Protein AF-A0A5K0W4H7-F1 (afdb_monomer_lite)

pLDDT: mean 76.12, std 5.56, range [60.41, 88.44]

Foldseek 3Di:
DDPVVDQDDDPRHGDDCVPPHDPVPPPDDDDDDAQQDDDPPDDGDDDDDDDDDPDDDDDDDD

Structure (mmCIF, N/CA/C/O backbone):
data_AF-A0A5K0W4H7-F1
#
_entry.id   AF-A0A5K0W4H7-F1
#
loop_
_atom_site.group_PDB
_atom_site.id
_atom_site.type_symbol
_atom_site.label_atom_id
_atom_site.label_alt_id
_atom_site.label_comp_id
_atom_site.label_asym_id
_atom_site.label_entity_id
_atom_site.label_seq_id
_atom_site.pdbx_PDB_ins_code
_atom_site.Cartn_x
_atom_site.Cartn_y
_atom_site.Cartn_z
_atom_site.occupancy
_atom_site.B_iso_or_equiv
_atom_site.auth_seq_id
_atom_site.auth_comp_id
_atom_site.auth_asym_id
_atom_site.auth_atom_id
_atom_site.pdbx_PDB_model_num
ATOM 1 N N . ILE A 1 1 ? -7.103 3.069 -0.258 1.00 75.00 1 ILE A N 1
ATOM 2 C CA . ILE A 1 1 ? -7.148 1.633 -0.624 1.00 75.00 1 ILE A CA 1
ATOM 3 C C . ILE A 1 1 ? -7.245 0.838 0.674 1.00 75.00 1 ILE A C 1
ATOM 5 O O . ILE A 1 1 ? -6.465 1.139 1.574 1.00 75.00 1 ILE A O 1
ATOM 9 N N . PRO A 1 2 ? -8.217 -0.075 0.838 1.00 78.62 2 PRO A N 1
ATOM 10 C CA . PRO A 1 2 ? -8.307 -0.914 2.034 1.00 78.62 2 PRO A CA 1
ATOM 11 C C . PRO A 1 2 ? -7.036 -1.751 2.236 1.00 78.62 2 PRO A C 1
ATOM 13 O O . PRO A 1 2 ? -6.499 -2.282 1.271 1.00 78.62 2 PRO A O 1
ATOM 16 N N . LEU A 1 3 ? -6.586 -1.934 3.485 1.00 74.12 3 LEU A N 1
ATOM 17 C CA . LEU A 1 3 ? -5.465 -2.841 3.803 1.00 74.12 3 LEU A CA 1
ATOM 18 C C . LEU A 1 3 ? -5.713 -4.263 3.270 1.00 74.12 3 LEU A C 1
ATOM 20 O O . LEU A 1 3 ? -4.795 -4.910 2.786 1.00 74.12 3 LEU A O 1
ATOM 24 N N . ALA A 1 4 ? -6.974 -4.704 3.283 1.00 75.62 4 ALA A N 1
ATOM 25 C CA . ALA A 1 4 ? -7.402 -5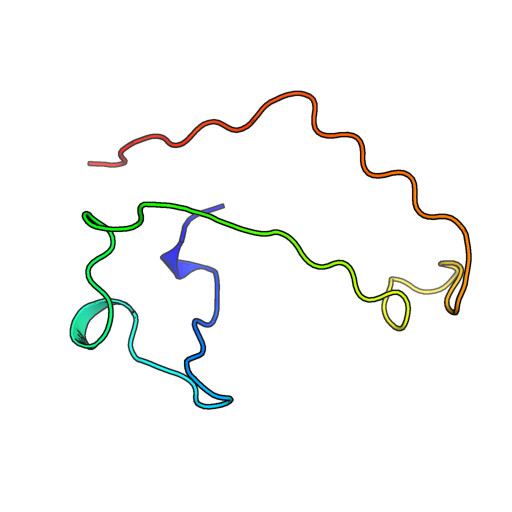.994 2.747 1.00 75.62 4 ALA A CA 1
ATOM 26 C C . ALA A 1 4 ? -7.263 -6.128 1.217 1.00 75.62 4 ALA A C 1
ATOM 28 O O . ALA A 1 4 ? -7.432 -7.224 0.695 1.00 75.62 4 ALA A O 1
ATOM 29 N N . SER A 1 5 ? -6.994 -5.037 0.491 1.00 81.31 5 SER A N 1
ATOM 30 C CA . SER A 1 5 ? -6.734 -5.072 -0.955 1.00 81.31 5 SER A CA 1
ATOM 31 C C . SER A 1 5 ? -5.278 -5.397 -1.294 1.00 81.31 5 SER A C 1
ATOM 33 O O . SER A 1 5 ? -4.964 -5.596 -2.463 1.00 81.31 5 SER A O 1
ATOM 35 N N . TYR A 1 6 ? -4.392 -5.430 -0.299 1.00 80.94 6 TYR A N 1
ATOM 36 C CA . TYR A 1 6 ? -3.004 -5.844 -0.471 1.00 80.94 6 TYR A CA 1
ATOM 37 C C . TYR A 1 6 ? -2.851 -7.330 -0.138 1.00 80.94 6 TYR A C 1
ATOM 39 O O . TYR A 1 6 ? -3.598 -7.869 0.677 1.00 80.94 6 TYR A O 1
ATOM 47 N N . LEU A 1 7 ? -1.859 -7.976 -0.752 1.00 86.25 7 LEU A N 1
ATOM 48 C CA . LEU A 1 7 ? -1.423 -9.327 -0.407 1.00 86.25 7 LEU A CA 1
ATOM 49 C C . LEU A 1 7 ? -0.287 -9.213 0.621 1.00 86.25 7 LEU A C 1
ATOM 51 O O . LEU A 1 7 ? 0.847 -8.931 0.226 1.00 86.25 7 LEU A O 1
ATOM 55 N N . PRO A 1 8 ? -0.558 -9.337 1.931 1.00 84.12 8 PRO A N 1
ATOM 56 C CA . PRO A 1 8 ? 0.484 -9.181 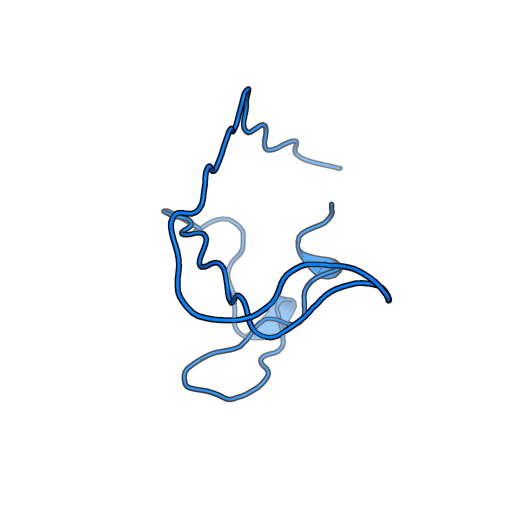2.930 1.00 84.12 8 PRO A CA 1
ATOM 57 C C . PRO A 1 8 ? 1.457 -10.355 2.867 1.00 84.12 8 PRO A C 1
ATOM 59 O O . PRO A 1 8 ? 1.073 -11.510 2.675 1.00 84.12 8 PRO A O 1
ATOM 62 N N . THR A 1 9 ? 2.734 -10.043 3.070 1.00 85.19 9 THR A N 1
ATOM 63 C CA . THR A 1 9 ? 3.802 -11.037 3.079 1.00 85.19 9 THR A CA 1
ATOM 64 C C . THR A 1 9 ? 4.700 -10.871 4.294 1.00 85.19 9 THR A C 1
ATOM 66 O O . THR A 1 9 ? 5.066 -9.746 4.639 1.00 85.19 9 THR A O 1
ATOM 69 N N . TRP A 1 10 ? 5.137 -11.979 4.887 1.00 80.00 10 TRP A N 1
ATOM 70 C CA . TRP A 1 10 ? 6.152 -12.011 5.936 1.00 80.00 10 TRP A CA 1
ATOM 71 C C . TRP A 1 10 ? 7.287 -12.949 5.533 1.00 80.00 10 TRP A C 1
ATOM 73 O O . TRP A 1 10 ? 7.069 -14.128 5.256 1.00 80.00 10 TRP A O 1
ATOM 83 N N . ARG A 1 11 ? 8.518 -12.420 5.481 1.00 83.31 11 ARG A N 1
ATOM 84 C CA . ARG A 1 11 ? 9.720 -13.176 5.075 1.00 83.31 11 ARG A CA 1
ATOM 85 C C . ARG A 1 11 ? 9.532 -13.951 3.757 1.00 83.31 11 ARG A C 1
ATOM 87 O O . ARG A 1 11 ? 9.940 -15.100 3.648 1.00 83.31 11 ARG A O 1
ATOM 94 N N . GLY A 1 12 ? 8.885 -13.321 2.776 1.00 84.31 12 GLY A N 1
ATOM 95 C CA . GLY A 1 12 ? 8.645 -13.906 1.452 1.00 84.31 12 GLY A CA 1
ATOM 96 C C . GLY A 1 12 ? 7.441 -14.847 1.352 1.00 84.31 12 GLY A C 1
ATOM 97 O O . GLY A 1 12 ? 7.142 -15.301 0.255 1.00 84.31 12 GLY A O 1
ATOM 98 N N . ASN A 1 13 ? 6.722 -15.108 2.447 1.00 84.69 13 ASN A N 1
ATOM 99 C CA . ASN A 1 13 ? 5.516 -15.937 2.430 1.00 84.69 13 ASN A CA 1
ATOM 100 C C . ASN A 1 13 ? 4.265 -15.071 2.508 1.00 84.69 13 ASN A C 1
ATOM 102 O O . ASN A 1 13 ? 4.247 -14.091 3.251 1.00 84.69 13 ASN A O 1
ATOM 106 N N . ILE A 1 14 ? 3.225 -15.448 1.768 1.00 88.44 14 ILE A N 1
ATOM 107 C CA . ILE A 1 14 ? 1.890 -14.863 1.916 1.00 88.44 14 ILE A CA 1
ATOM 108 C C . ILE A 1 14 ? 1.364 -15.236 3.302 1.00 88.44 14 ILE A C 1
ATOM 110 O O . ILE A 1 14 ? 1.462 -16.397 3.694 1.00 88.44 14 ILE A O 1
ATOM 114 N N . VAL A 1 15 ? 0.808 -14.261 4.015 1.00 85.44 15 VAL A N 1
ATOM 115 C CA . VAL A 1 15 ? 0.197 -14.471 5.335 1.00 85.44 15 VAL A CA 1
ATOM 116 C C . VAL A 1 15 ? -1.286 -14.129 5.302 1.00 85.44 15 VAL A C 1
ATOM 118 O O . VAL A 1 15 ? -1.716 -13.263 4.535 1.00 85.44 15 VAL A O 1
ATOM 121 N N . ASP A 1 16 ? -2.089 -14.770 6.146 1.00 80.81 16 ASP A N 1
ATOM 122 C CA . ASP A 1 16 ? -3.468 -14.333 6.348 1.00 80.81 16 ASP A CA 1
ATOM 123 C C . ASP A 1 16 ? -3.485 -13.081 7.240 1.00 80.81 16 ASP A C 1
ATOM 125 O O . ASP A 1 16 ? -3.197 -13.122 8.438 1.00 80.81 16 ASP A O 1
ATOM 129 N N . ALA A 1 17 ? -3.873 -11.945 6.653 1.00 74.62 17 ALA A N 1
ATOM 130 C CA . ALA A 1 17 ? -3.930 -10.647 7.326 1.00 74.62 17 ALA A CA 1
ATOM 131 C C . ALA A 1 17 ? -4.779 -10.634 8.611 1.00 74.62 17 ALA A C 1
ATOM 133 O O . ALA A 1 17 ? -4.591 -9.754 9.452 1.00 74.62 17 ALA A O 1
ATOM 134 N N . ARG A 1 18 ? -5.759 -11.540 8.727 1.00 71.88 18 ARG A N 1
ATOM 135 C CA . ARG A 1 18 ? -6.729 -11.596 9.830 1.00 71.88 18 ARG A CA 1
ATOM 136 C C . ARG A 1 18 ? -6.270 -12.507 10.963 1.00 71.88 18 ARG A C 1
ATOM 138 O O . ARG A 1 18 ? -6.679 -12.288 12.100 1.00 71.88 18 ARG A O 1
ATOM 145 N N . LEU A 1 19 ? -5.471 -13.525 10.649 1.00 72.75 19 LEU A N 1
ATOM 146 C CA . LEU A 1 19 ? -4.974 -14.513 11.612 1.00 72.75 19 LEU A CA 1
ATOM 147 C C . LEU A 1 19 ? -3.555 -14.193 12.089 1.00 72.75 19 LEU A C 1
ATOM 149 O O . LEU A 1 19 ? -3.239 -14.393 13.259 1.00 72.75 19 LEU A O 1
ATOM 153 N N . GLU A 1 20 ? -2.709 -13.680 11.199 1.00 77.19 20 GLU A N 1
ATOM 154 C CA . GLU A 1 20 ? -1.264 -13.555 11.425 1.00 77.19 20 GLU A CA 1
ATOM 155 C C . GLU A 1 20 ? -0.810 -12.102 11.609 1.00 77.19 20 GLU A C 1
ATOM 157 O O . GLU A 1 20 ? 0.310 -11.843 12.051 1.00 77.19 20 GLU A O 1
ATOM 162 N N . MET A 1 21 ? -1.687 -11.138 11.319 1.00 75.00 21 MET A N 1
ATOM 163 C CA . MET A 1 21 ? -1.454 -9.720 11.567 1.00 75.00 21 MET A CA 1
ATOM 164 C C . MET A 1 21 ? -2.474 -9.179 12.567 1.00 75.00 21 MET A C 1
ATOM 166 O O . MET A 1 21 ? -3.646 -9.538 12.542 1.00 75.00 21 MET A O 1
ATOM 170 N N . ASN A 1 22 ? -2.036 -8.257 13.428 1.00 78.00 22 ASN A N 1
ATOM 171 C CA . ASN A 1 22 ? -2.937 -7.411 14.208 1.00 78.00 22 ASN A CA 1
ATOM 172 C C . ASN A 1 22 ? -2.928 -5.999 13.597 1.00 78.00 22 ASN A C 1
ATOM 174 O O . ASN A 1 22 ? -2.033 -5.210 13.920 1.00 78.00 22 ASN A O 1
ATOM 178 N N . PRO A 1 23 ? -3.900 -5.652 12.730 1.00 72.31 23 PRO A N 1
ATOM 179 C CA . PRO A 1 23 ? -3.930 -4.356 12.051 1.00 72.31 23 PRO A CA 1
ATOM 180 C C . PRO A 1 23 ? -3.998 -3.165 13.014 1.00 72.31 23 PRO A C 1
ATOM 182 O O . PRO A 1 23 ? -3.524 -2.081 12.687 1.00 72.31 23 PRO A O 1
ATOM 185 N N . SER A 1 24 ? -4.535 -3.357 14.224 1.00 75.00 24 SER A N 1
ATOM 186 C CA . SER A 1 24 ? -4.595 -2.319 15.262 1.00 75.00 24 SER A CA 1
ATOM 187 C C . SER A 1 24 ? -3.236 -2.005 15.892 1.00 75.00 24 SER A C 1
ATOM 189 O O . SER A 1 24 ? -3.135 -1.055 16.664 1.00 75.00 24 SER A O 1
ATOM 191 N N . ARG A 1 25 ? -2.194 -2.791 15.595 1.00 76.12 25 ARG A N 1
ATOM 192 C CA . ARG A 1 25 ? -0.832 -2.619 16.122 1.00 76.12 25 ARG A CA 1
ATOM 193 C C . ARG A 1 25 ? 0.196 -2.269 15.046 1.00 76.12 25 ARG A C 1
ATOM 195 O O . ARG A 1 25 ? 1.393 -2.434 15.265 1.00 76.12 25 ARG A O 1
ATOM 202 N N . VAL A 1 26 ? -0.244 -1.773 13.892 1.00 74.31 26 VAL A N 1
ATOM 203 C CA . VAL A 1 26 ? 0.675 -1.219 12.891 1.00 74.31 26 VAL A CA 1
ATOM 204 C C . VAL A 1 26 ? 1.241 0.098 13.430 1.00 74.31 26 VAL A C 1
ATOM 206 O O . VAL A 1 26 ? 0.520 1.082 13.557 1.00 74.31 26 VAL A O 1
ATOM 209 N N . VAL A 1 27 ? 2.530 0.104 13.771 1.00 75.06 27 VAL A N 1
ATOM 210 C CA . VAL A 1 27 ? 3.238 1.267 14.352 1.00 75.06 27 VAL A CA 1
ATOM 211 C C . VAL A 1 27 ? 4.085 2.037 13.336 1.00 75.06 27 VAL A C 1
ATOM 213 O O . VAL A 1 27 ? 4.622 3.094 13.651 1.00 75.06 27 VAL A O 1
ATOM 216 N N . GLY A 1 28 ? 4.210 1.523 12.114 1.00 71.50 28 GLY A N 1
ATOM 217 C CA . GLY A 1 28 ? 4.987 2.136 11.046 1.00 71.50 28 GLY A CA 1
ATOM 218 C C . GLY A 1 28 ? 4.666 1.503 9.699 1.00 71.50 28 GLY A C 1
ATOM 219 O O . GLY A 1 28 ? 4.236 0.352 9.629 1.00 71.50 28 GLY A O 1
ATOM 220 N N . MET A 1 29 ? 4.865 2.269 8.632 1.00 77.75 29 MET A N 1
ATOM 221 C CA . MET A 1 29 ? 4.691 1.829 7.252 1.00 77.75 29 MET A CA 1
ATOM 222 C C . MET A 1 29 ? 5.827 2.414 6.418 1.00 77.75 29 MET A C 1
ATOM 224 O O . MET A 1 29 ? 6.164 3.587 6.571 1.00 77.75 29 MET A O 1
ATOM 228 N N . SER A 1 30 ? 6.414 1.601 5.546 1.00 73.50 30 SER A N 1
ATOM 229 C CA . SER A 1 30 ? 7.419 2.027 4.576 1.00 73.50 30 SER A CA 1
ATOM 230 C C . SER A 1 30 ? 6.903 1.781 3.162 1.00 73.50 30 SER A C 1
ATOM 232 O O . SER A 1 30 ? 6.143 0.844 2.918 1.00 73.50 30 SER A O 1
ATOM 234 N N . LEU A 1 31 ? 7.304 2.642 2.229 1.00 77.62 31 LEU A N 1
ATOM 235 C CA . LEU A 1 31 ? 7.048 2.473 0.804 1.00 77.62 31 LEU A CA 1
ATOM 236 C C . LEU A 1 31 ? 8.378 2.176 0.116 1.00 77.62 31 LEU A C 1
ATOM 238 O O . LEU A 1 31 ? 9.352 2.898 0.310 1.00 77.62 31 LEU A O 1
ATOM 242 N N . SER A 1 32 ? 8.404 1.121 -0.692 1.00 75.56 32 SER A N 1
ATOM 243 C CA . SER A 1 32 ? 9.521 0.801 -1.576 1.00 75.56 32 SER A CA 1
ATOM 244 C C . SER A 1 32 ? 9.016 0.845 -3.011 1.00 75.56 32 SER A C 1
ATOM 246 O O . SER A 1 32 ? 7.956 0.296 -3.311 1.00 75.56 32 SER A O 1
ATOM 248 N N . VAL A 1 33 ? 9.749 1.537 -3.881 1.00 73.62 33 VAL A N 1
ATOM 249 C CA . VAL A 1 33 ? 9.430 1.642 -5.305 1.00 73.62 33 VAL A CA 1
ATOM 250 C C . VAL A 1 33 ? 10.384 0.736 -6.069 1.00 73.62 33 VAL A C 1
ATOM 252 O O . VAL A 1 33 ? 11.598 0.842 -5.908 1.00 73.62 33 VAL A O 1
ATOM 255 N N . ASN A 1 34 ? 9.826 -0.146 -6.899 1.00 70.94 34 ASN A N 1
ATOM 256 C CA . ASN A 1 34 ? 10.582 -0.930 -7.867 1.00 70.94 34 ASN A CA 1
ATOM 257 C C . ASN A 1 34 ? 10.350 -0.345 -9.271 1.00 70.94 34 ASN A C 1
ATOM 259 O O . ASN A 1 34 ? 9.210 -0.114 -9.670 1.00 70.94 34 ASN A O 1
ATOM 263 N N . ALA A 1 35 ? 11.439 -0.088 -9.993 1.00 67.69 35 ALA A N 1
ATOM 264 C CA . ALA A 1 35 ? 11.464 0.568 -11.299 1.00 67.69 35 ALA A CA 1
ATOM 265 C C . ALA A 1 35 ? 11.401 -0.395 -12.495 1.00 67.69 35 ALA A C 1
ATOM 267 O O . ALA A 1 35 ? 11.573 0.025 -13.639 1.00 67.69 35 ALA A O 1
ATOM 268 N N . GLU A 1 36 ? 11.209 -1.690 -12.247 1.00 68.00 36 GLU A N 1
ATOM 269 C CA . GLU A 1 36 ? 11.161 -2.715 -13.295 1.00 68.00 36 GLU A CA 1
ATOM 270 C C . GLU A 1 36 ? 9.757 -2.925 -13.893 1.00 68.00 36 GLU A C 1
ATOM 272 O O . GLU A 1 36 ? 9.616 -3.667 -14.861 1.00 68.00 36 GLU A O 1
ATOM 277 N N . GLY A 1 37 ? 8.713 -2.275 -13.360 1.00 67.94 37 GLY A N 1
ATOM 278 C CA . GLY A 1 37 ? 7.321 -2.486 -13.779 1.00 67.94 37 GLY A CA 1
ATOM 279 C C . GLY A 1 37 ? 6.556 -1.202 -14.109 1.00 67.94 37 GLY A C 1
ATOM 280 O O . GLY A 1 37 ? 6.783 -0.155 -13.509 1.00 67.94 37 GLY A O 1
ATOM 281 N N . GLY A 1 38 ? 5.609 -1.292 -15.048 1.00 69.81 38 GLY A N 1
ATOM 282 C CA . GLY A 1 38 ? 4.722 -0.189 -15.421 1.00 69.81 38 GLY A CA 1
ATOM 283 C C . GLY A 1 38 ? 3.854 -0.502 -16.644 1.00 69.81 38 GLY A C 1
ATOM 284 O O . GLY A 1 38 ? 3.967 -1.568 -17.249 1.00 69.81 38 GLY A O 1
ATOM 285 N N . VAL A 1 39 ? 2.942 0.413 -16.984 1.00 78.56 39 VAL A N 1
ATOM 286 C CA . VAL A 1 39 ? 2.122 0.313 -18.205 1.00 78.5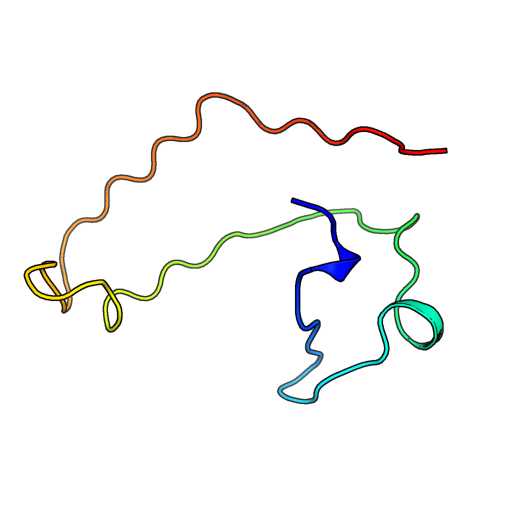6 39 VAL A CA 1
ATOM 287 C C . VAL A 1 39 ? 2.993 0.478 -19.462 1.00 78.56 39 VAL A C 1
ATOM 289 O O . VAL A 1 39 ? 4.044 1.114 -19.391 1.00 78.56 39 VAL A O 1
ATOM 292 N N . PRO A 1 40 ? 2.590 -0.046 -20.636 1.00 79.94 40 PRO A N 1
ATOM 293 C CA . PRO A 1 40 ? 3.376 0.099 -21.861 1.00 79.94 40 PRO A CA 1
ATOM 294 C C . PRO A 1 40 ? 3.765 1.561 -22.133 1.00 79.94 40 PRO A C 1
ATOM 296 O O . PRO A 1 40 ? 2.905 2.439 -22.181 1.00 79.94 40 PRO A O 1
ATOM 299 N N . GLY A 1 41 ? 5.066 1.820 -22.297 1.00 78.12 41 GLY A N 1
ATOM 300 C CA . GLY A 1 41 ? 5.617 3.163 -22.517 1.00 78.12 41 GLY A CA 1
ATOM 301 C C . GLY A 1 41 ? 6.182 3.855 -21.270 1.00 78.12 41 GLY A C 1
ATOM 302 O O . GLY A 1 41 ? 6.767 4.932 -21.397 1.00 78.12 41 GLY A O 1
ATOM 303 N N . THR A 1 42 ? 6.072 3.262 -20.077 1.00 78.00 42 THR A N 1
ATOM 304 C CA . THR A 1 42 ? 6.772 3.775 -18.888 1.00 78.00 42 THR A CA 1
ATOM 305 C C . THR A 1 42 ? 8.277 3.546 -18.981 1.00 78.00 42 THR A C 1
ATOM 307 O O . THR A 1 42 ? 8.726 2.494 -19.433 1.00 78.00 42 THR A O 1
ATOM 310 N N . LYS A 1 43 ? 9.063 4.513 -18.496 1.00 73.88 43 LYS A N 1
ATOM 311 C CA . LYS A 1 43 ? 10.514 4.357 -18.344 1.00 73.88 43 LYS A CA 1
ATOM 312 C C . LYS A 1 43 ? 10.807 3.365 -17.217 1.00 73.88 43 LYS A C 1
ATOM 314 O O . LYS A 1 43 ? 10.312 3.547 -16.110 1.00 73.88 43 LYS A O 1
ATOM 319 N N . SER A 1 44 ? 11.621 2.359 -17.513 1.00 74.94 44 SER A N 1
ATOM 320 C CA . SER A 1 44 ? 12.084 1.340 -16.569 1.00 74.94 44 SER A CA 1
ATOM 321 C C . SER A 1 44 ? 13.600 1.412 -16.381 1.00 74.94 44 SER A C 1
ATOM 323 O O . SER A 1 44 ? 14.313 1.860 -17.281 1.00 74.94 44 SER A O 1
ATOM 325 N N . GLY A 1 45 ? 14.097 0.909 -15.251 1.00 70.62 45 GLY A N 1
ATOM 326 C CA . GLY A 1 45 ? 15.532 0.811 -14.956 1.00 70.62 45 GLY A CA 1
ATOM 327 C C . GLY A 1 45 ? 16.037 1.807 -13.901 1.00 70.62 45 GLY A C 1
ATOM 328 O O . GLY A 1 45 ? 15.252 2.577 -13.347 1.00 70.62 45 GLY A O 1
ATOM 329 N N . PRO A 1 46 ? 17.341 1.767 -13.571 1.00 65.31 46 PRO A N 1
ATOM 330 C CA . PRO A 1 46 ? 17.938 2.634 -12.556 1.00 65.31 46 PRO A CA 1
ATOM 331 C C . PRO A 1 46 ? 17.885 4.112 -12.976 1.00 65.31 46 PRO A C 1
ATOM 333 O O . PRO A 1 46 ? 18.093 4.440 -14.143 1.00 65.31 46 PRO A O 1
ATOM 336 N N . GLY A 1 47 ? 17.628 5.013 -12.026 1.00 70.88 47 GLY A N 1
ATOM 337 C CA . GLY A 1 47 ? 17.553 6.455 -12.268 1.00 70.88 47 GLY A CA 1
ATOM 338 C C . GLY A 1 47 ? 16.995 7.220 -11.070 1.00 70.88 47 GLY A C 1
ATOM 339 O O . GLY A 1 47 ? 16.678 6.624 -10.042 1.00 70.88 47 GLY A O 1
ATOM 340 N N . ASP A 1 48 ? 16.876 8.539 -11.205 1.00 71.69 48 ASP A N 1
ATOM 341 C CA . ASP A 1 48 ? 16.272 9.376 -10.171 1.00 71.69 48 ASP A CA 1
ATOM 342 C C . ASP A 1 48 ? 14.751 9.180 -10.149 1.00 71.69 48 ASP A C 1
ATOM 344 O O . ASP A 1 48 ? 14.065 9.354 -11.161 1.00 71.69 48 ASP A O 1
ATOM 348 N N . PHE A 1 49 ? 14.210 8.851 -8.977 1.00 72.12 49 PHE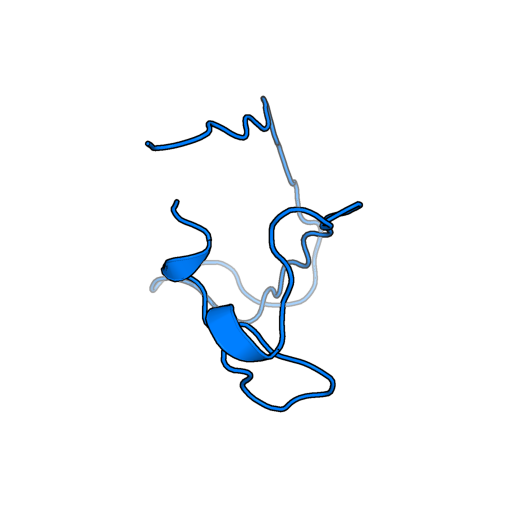 A N 1
ATOM 349 C C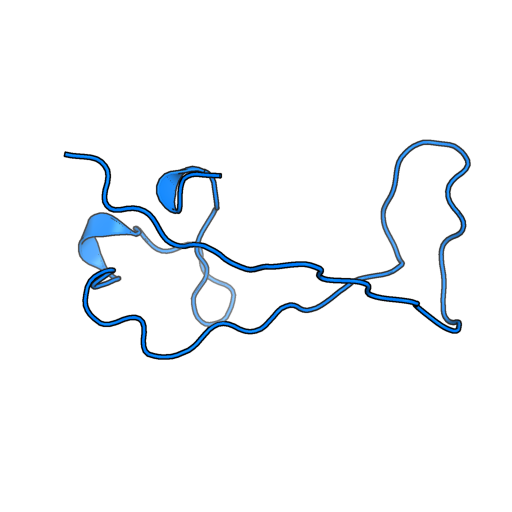A . PHE A 1 49 ? 12.769 8.784 -8.740 1.00 72.12 49 PHE A CA 1
ATOM 350 C C . PHE A 1 49 ? 12.334 10.006 -7.940 1.00 72.12 49 PHE A C 1
ATOM 352 O O . PHE A 1 49 ? 12.924 10.324 -6.907 1.00 72.12 49 PHE A O 1
ATOM 359 N N . LYS A 1 50 ? 11.261 10.665 -8.382 1.00 73.62 50 LYS A N 1
ATOM 360 C CA . LYS A 1 50 ? 10.583 11.693 -7.593 1.00 73.62 50 LYS A CA 1
ATOM 361 C C . LYS A 1 50 ? 9.326 11.086 -6.984 1.00 73.62 50 LYS A C 1
ATOM 363 O O . LYS A 1 50 ? 8.373 10.789 -7.699 1.00 73.62 50 LYS A O 1
ATOM 368 N N . LEU A 1 51 ? 9.339 10.887 -5.670 1.00 74.25 51 LEU A N 1
ATOM 369 C CA . LEU A 1 51 ? 8.153 10.515 -4.908 1.00 74.25 51 LEU A CA 1
ATOM 370 C C . LEU A 1 51 ? 7.571 11.782 -4.277 1.00 74.25 51 LEU A C 1
ATOM 372 O O . LEU A 1 51 ? 8.205 12.388 -3.417 1.00 74.25 51 LEU A O 1
ATOM 376 N N . GLU A 1 52 ? 6.371 12.167 -4.697 1.00 79.62 52 GLU A N 1
ATOM 377 C CA . GLU A 1 52 ? 5.612 13.262 -4.091 1.00 79.62 52 GLU A CA 1
ATOM 378 C C . GLU A 1 52 ? 4.398 12.674 -3.372 1.00 79.62 52 GLU A C 1
ATOM 380 O O . GLU A 1 52 ? 3.564 12.004 -3.981 1.00 79.62 52 GLU A O 1
ATOM 385 N N . ILE A 1 53 ? 4.338 12.871 -2.054 1.00 81.19 53 ILE A N 1
ATOM 386 C CA . ILE A 1 53 ? 3.214 12.454 -1.216 1.00 81.19 53 ILE A CA 1
ATOM 387 C C . ILE A 1 53 ? 2.665 13.709 -0.553 1.00 81.19 53 ILE A C 1
ATOM 389 O O . ILE A 1 53 ? 3.266 14.224 0.387 1.00 81.19 53 ILE A O 1
ATOM 393 N N . ASP A 1 54 ? 1.510 14.171 -1.020 1.00 85.38 54 ASP A N 1
ATOM 394 C CA . ASP A 1 54 ? 0.886 15.378 -0.475 1.00 85.38 54 ASP A CA 1
ATOM 395 C C . ASP A 1 54 ? 0.257 15.134 0.905 1.00 85.38 54 ASP A C 1
ATOM 397 O O . ASP A 1 54 ? 0.315 15.994 1.782 1.00 85.38 54 ASP A O 1
ATOM 401 N N . TRP A 1 55 ? -0.341 13.959 1.133 1.00 80.00 55 TRP A N 1
ATOM 402 C CA . TRP A 1 55 ? -0.865 13.563 2.443 1.00 80.00 55 TRP A CA 1
ATOM 403 C C . TRP A 1 55 ? -1.069 12.048 2.557 1.00 80.00 55 TRP A C 1
ATOM 405 O O . TRP A 1 55 ? -1.323 11.351 1.576 1.00 80.00 55 TRP A O 1
ATOM 415 N N . ILE A 1 56 ? -1.022 11.539 3.792 1.00 79.06 56 ILE A N 1
ATOM 416 C CA . ILE A 1 56 ? -1.424 10.171 4.147 1.00 79.06 56 ILE A CA 1
ATOM 417 C C . ILE A 1 56 ? -2.552 10.269 5.176 1.00 79.06 56 ILE A C 1
ATOM 419 O O . ILE A 1 56 ? -2.395 10.908 6.214 1.00 79.06 56 ILE A O 1
ATOM 423 N N . LYS A 1 57 ? -3.696 9.628 4.906 1.00 79.69 57 LYS A N 1
ATOM 424 C CA . LYS A 1 57 ? -4.832 9.560 5.839 1.00 79.69 57 LYS A CA 1
ATOM 425 C C . LYS A 1 57 ? -5.248 8.112 6.026 1.00 79.69 57 LYS A C 1
ATOM 427 O O . LYS A 1 57 ? -5.640 7.448 5.069 1.00 79.69 57 LYS A O 1
ATOM 432 N N . ALA A 1 58 ? -5.219 7.650 7.267 1.00 73.00 58 ALA A N 1
ATOM 433 C CA . ALA A 1 58 ? -5.890 6.424 7.663 1.00 73.00 58 ALA A CA 1
ATOM 434 C C . ALA A 1 58 ? -7.282 6.784 8.194 1.00 73.00 58 ALA A C 1
ATOM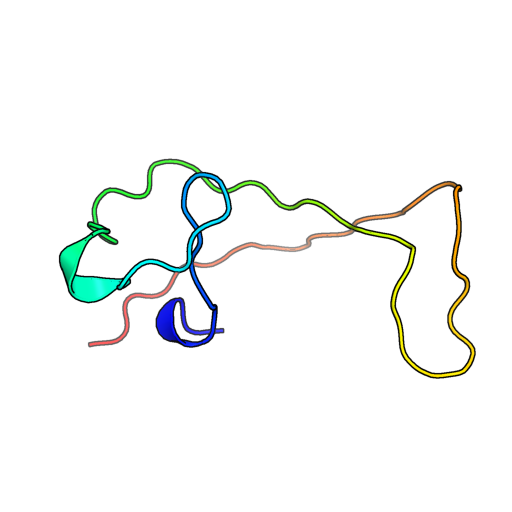 436 O O . ALA A 1 58 ? -7.424 7.641 9.066 1.00 73.00 58 ALA A O 1
ATOM 437 N N . LEU A 1 59 ? -8.314 6.146 7.649 1.00 76.69 59 LEU A N 1
ATOM 438 C CA . LEU A 1 59 ? -9.690 6.276 8.114 1.00 76.69 59 LEU A CA 1
ATOM 439 C C . LEU A 1 59 ? -10.143 4.925 8.652 1.00 76.69 59 LEU A C 1
ATOM 441 O O . LEU A 1 59 ? -9.942 3.900 8.003 1.00 76.69 59 LEU A O 1
ATOM 445 N N . ARG A 1 60 ? -10.782 4.923 9.821 1.00 70.12 60 ARG A N 1
ATOM 446 C CA . ARG A 1 60 ? -11.480 3.740 10.321 1.00 70.12 60 ARG A CA 1
ATOM 447 C C . ARG A 1 60 ? -12.788 3.594 9.541 1.00 70.12 60 ARG A C 1
ATOM 449 O O . ARG A 1 60 ? -13.664 4.442 9.678 1.00 70.12 60 ARG A O 1
ATOM 456 N N . SER A 1 61 ? -12.919 2.541 8.740 1.00 68.19 61 SER A N 1
ATOM 457 C CA . SER A 1 61 ? -14.225 2.089 8.249 1.00 68.19 61 SER A CA 1
ATOM 458 C C . SER A 1 61 ? -14.880 1.229 9.334 1.00 68.19 61 SER A C 1
ATOM 460 O O . SER A 1 61 ? -14.208 0.367 9.907 1.00 68.19 61 SER A O 1
ATOM 462 N N . GLY A 1 62 ? -16.135 1.538 9.668 1.00 60.41 62 GLY A N 1
ATOM 463 C CA . GLY A 1 62 ? -16.965 0.738 10.575 1.00 60.41 62 GLY A CA 1
ATOM 464 C C . GLY A 1 62 ? -17.391 -0.586 9.965 1.00 60.41 62 GLY A C 1
ATOM 465 O O . GLY A 1 62 ? -17.311 -0.707 8.722 1.00 60.41 62 GLY A O 1
#

Organism: NCBI:txid210225

Sequence (62 aa):
IPLASYLPTWRGNIVDARLEMNPSRVVGMSLSVNAEGGVPGTKSGPGDFKLEIDWIKALRSG

Radius of gyration: 15.28 Å; chains: 1; bounding box: 35×31×39 Å

Secondary structure (DSSP, 8-state):
--GGGS--EETTEE--TTTT--GGG---------TT--STT---SSS---------------

InterPro domains:
  IPR013857 NADH:ubiquinone oxidoreductase intermediate-associated protein 30 [PF08547] (1-53)
  IPR039131 Complex I intermediate-associated protein 30, mitochondrial [PTHR13194] (1-60)